Protein AF-X6RHB9-F1 (afdb_monomer_lite)

pLDDT: mean 80.89, std 11.53, range [46.75, 91.88]

InterPro domains:
  IPR008979 Galactose-binding-like domain superfamily [SSF49785] (4-68)
  IPR010400 PITH domain [PF06201] (3-69)
  IPR010400 PITH domain [PS51532] (1-70)
  IPR037047 PITH domain superfamily [G3DSA:2.60.120.470] (1-70)
  IPR045099 PITH domain-containing protein 1-like [PTHR12175] (3-69)

Foldseek 3Di:
DDDPALQAQQKKFKAFDDPPDDPVNVVDDGLDMDGDDPDPPPPDDDDDDVVSVPPGPDMDMDRPDTRNDD

Sequence (70 aa):
MGEDDDSHPSEMRLYKNIPQMSFDDTEREPDQTFSLNRDLTGELEYATKISRFSNVYHLSIHISKNFGAD

Radius of gyration: 13.61 Å; chains: 1; bounding box: 34×24×33 Å

Organism: Homo sapiens (NCBI:txid9606)

Structure (mmCIF, N/CA/C/O backbone):
data_AF-X6RHB9-F1
#
_entry.id   AF-X6RHB9-F1
#
loop_
_atom_site.group_PDB
_atom_site.id
_atom_site.type_symbol
_atom_site.label_atom_id
_atom_site.label_alt_id
_atom_site.label_comp_id
_atom_site.label_asym_id
_atom_site.label_entity_id
_atom_site.label_seq_id
_atom_site.pdbx_PDB_ins_code
_atom_site.Cartn_x
_atom_site.Cartn_y
_atom_site.Cartn_z
_atom_site.occupancy
_atom_site.B_iso_or_equiv
_atom_site.auth_seq_id
_atom_site.auth_comp_id
_atom_site.auth_asym_id
_atom_site.auth_atom_id
_atom_site.pdbx_PDB_model_num
ATOM 1 N N . MET A 1 1 ? 21.779 -11.770 -6.705 1.00 46.75 1 MET A N 1
ATOM 2 C CA . MET A 1 1 ? 21.039 -10.794 -7.523 1.00 46.75 1 MET A CA 1
ATOM 3 C C . MET A 1 1 ? 19.980 -11.619 -8.224 1.00 46.75 1 MET A C 1
ATOM 5 O O . MET A 1 1 ? 20.375 -12.502 -8.972 1.00 46.75 1 MET A O 1
ATOM 9 N N . GLY A 1 2 ? 18.717 -11.505 -7.801 1.00 48.59 2 GLY A N 1
ATOM 10 C CA . GLY A 1 2 ? 17.627 -12.339 -8.318 1.00 48.59 2 GLY A CA 1
ATOM 11 C C . GLY A 1 2 ? 17.530 -12.188 -9.829 1.00 48.59 2 GLY A C 1
ATOM 12 O O . GLY A 1 2 ? 17.720 -11.085 -10.332 1.00 48.59 2 GLY A O 1
ATOM 13 N N . GLU A 1 3 ? 17.370 -13.321 -10.499 1.00 48.53 3 GLU A N 1
ATOM 14 C CA . GLU A 1 3 ? 17.369 -13.462 -11.950 1.00 48.53 3 GLU A CA 1
ATOM 15 C C . GLU A 1 3 ? 16.395 -12.491 -12.620 1.00 48.53 3 GLU A C 1
ATOM 17 O O . GLU A 1 3 ? 15.351 -12.169 -12.059 1.00 48.53 3 GLU A O 1
ATOM 22 N N . ASP A 1 4 ? 16.792 -12.063 -13.821 1.00 55.81 4 ASP A N 1
ATOM 23 C CA . ASP A 1 4 ? 16.150 -11.193 -14.822 1.00 55.81 4 ASP A CA 1
ATOM 24 C C . ASP A 1 4 ? 14.772 -11.707 -15.298 1.00 55.81 4 ASP A C 1
ATOM 26 O O . ASP A 1 4 ? 14.361 -11.499 -16.432 1.00 55.81 4 ASP A O 1
ATOM 30 N N . ASP A 1 5 ? 14.078 -12.462 -14.456 1.00 60.47 5 ASP A N 1
ATOM 31 C CA . ASP A 1 5 ? 12.776 -13.017 -14.738 1.00 60.47 5 ASP A CA 1
ATOM 32 C C . ASP A 1 5 ? 11.765 -11.903 -14.477 1.00 60.47 5 ASP A C 1
ATOM 34 O O . ASP A 1 5 ? 11.702 -11.338 -13.381 1.00 60.47 5 ASP A O 1
ATOM 38 N N . ASP A 1 6 ? 10.969 -11.553 -15.483 1.00 63.47 6 ASP A N 1
ATOM 39 C CA . ASP A 1 6 ? 9.966 -10.487 -15.437 1.00 63.47 6 ASP A CA 1
ATOM 40 C C . ASP A 1 6 ? 8.898 -10.656 -14.311 1.00 63.47 6 ASP A C 1
ATOM 42 O O . ASP A 1 6 ? 7.970 -9.863 -14.167 1.00 63.47 6 ASP A O 1
ATOM 46 N N . SER A 1 7 ? 9.064 -11.640 -13.429 1.00 66.38 7 SER A N 1
ATOM 47 C CA . SER A 1 7 ? 8.438 -11.840 -12.120 1.00 66.38 7 SER A CA 1
ATOM 48 C C . SER A 1 7 ? 8.513 -10.660 -11.131 1.00 66.38 7 SER A C 1
ATOM 50 O O . SER A 1 7 ? 7.884 -10.719 -10.070 1.00 66.38 7 SER A O 1
ATOM 52 N N . HIS A 1 8 ? 9.232 -9.574 -11.430 1.00 74.00 8 HIS A N 1
ATOM 53 C CA . HIS A 1 8 ? 9.239 -8.379 -10.577 1.00 74.00 8 HIS A CA 1
ATOM 54 C C . HIS A 1 8 ? 7.833 -7.766 -10.448 1.00 74.00 8 HIS A C 1
ATOM 56 O O . HIS A 1 8 ? 7.156 -7.593 -11.460 1.00 74.00 8 HIS A O 1
ATOM 62 N N . PRO A 1 9 ? 7.379 -7.380 -9.244 1.00 78.69 9 PRO A N 1
ATOM 63 C CA . PRO A 1 9 ? 6.072 -6.753 -9.070 1.00 78.69 9 PRO A CA 1
ATOM 64 C C . PRO A 1 9 ? 6.031 -5.384 -9.769 1.00 78.69 9 PRO A C 1
ATOM 66 O O . PRO A 1 9 ? 6.931 -4.566 -9.585 1.00 78.69 9 PRO A O 1
ATOM 69 N N . SER A 1 10 ? 4.990 -5.138 -10.565 1.00 85.38 10 SER A N 1
ATOM 70 C CA . SER A 1 10 ? 4.769 -3.896 -11.325 1.00 85.38 10 SER A CA 1
ATOM 71 C C . SER A 1 10 ? 3.662 -3.039 -10.716 1.00 85.38 10 SER A C 1
ATOM 73 O O . SER A 1 10 ? 3.690 -1.812 -10.800 1.00 85.38 10 SER A O 1
ATOM 75 N N . GLU A 1 11 ? 2.705 -3.665 -10.030 1.00 89.12 11 GLU A N 1
ATOM 76 C CA . GLU A 1 11 ? 1.633 -2.971 -9.328 1.00 89.12 11 GLU A CA 1
ATOM 77 C C . GLU A 1 11 ? 1.410 -3.583 -7.945 1.00 89.12 11 GLU A C 1
ATOM 79 O O . GLU A 1 11 ? 1.268 -4.798 -7.783 1.00 89.12 11 GLU A O 1
ATOM 84 N N . MET A 1 12 ? 1.352 -2.712 -6.940 1.00 90.31 12 MET A N 1
ATOM 85 C CA . MET A 1 12 ? 1.078 -3.065 -5.555 1.00 90.31 12 MET A CA 1
ATOM 86 C C . MET A 1 12 ? -0.065 -2.217 -5.012 1.00 90.31 12 MET A C 1
ATOM 88 O O . MET A 1 12 ? -0.128 -1.007 -5.216 1.00 90.31 12 MET A O 1
ATOM 92 N N . ARG A 1 13 ? -0.962 -2.854 -4.271 1.00 91.88 13 ARG A N 1
ATOM 93 C CA . ARG A 1 13 ? -2.138 -2.246 -3.657 1.00 91.88 13 ARG A CA 1
ATOM 94 C C . ARG A 1 13 ? -2.091 -2.454 -2.151 1.00 91.88 13 ARG A C 1
ATOM 96 O O . ARG A 1 13 ? -1.788 -3.546 -1.671 1.00 91.88 13 ARG A O 1
ATOM 103 N N . LEU A 1 14 ? -2.391 -1.399 -1.410 1.00 91.62 14 LEU A N 1
ATOM 104 C CA . LEU A 1 14 ? -2.505 -1.409 0.039 1.00 91.62 14 LEU A CA 1
ATOM 105 C C . LEU A 1 14 ? -3.965 -1.325 0.453 1.00 91.62 14 LEU A C 1
ATOM 107 O O . LEU A 1 14 ? -4.712 -0.486 -0.054 1.00 91.62 14 LEU A O 1
ATOM 111 N N . TYR A 1 15 ? -4.316 -2.140 1.438 1.00 91.12 15 TYR A N 1
ATOM 112 C CA . TYR A 1 15 ? -5.633 -2.164 2.054 1.00 91.12 15 TYR A CA 1
ATOM 113 C C . TYR A 1 15 ? -5.466 -2.089 3.561 1.00 91.12 15 TYR A C 1
ATOM 115 O O . TYR A 1 15 ? -4.667 -2.829 4.146 1.00 91.12 15 TYR A O 1
ATOM 123 N N . LYS A 1 16 ? -6.210 -1.196 4.205 1.00 91.38 16 LYS A N 1
ATOM 124 C CA . LYS A 1 16 ? -6.162 -1.026 5.653 1.00 91.38 16 LYS A CA 1
ATOM 125 C C . LYS A 1 16 ? -7.457 -1.488 6.312 1.00 91.38 16 LYS A C 1
ATOM 127 O O . LYS A 1 16 ? -8.545 -1.338 5.771 1.00 91.38 16 LYS A O 1
ATOM 132 N N . ASN A 1 17 ? -7.337 -1.965 7.546 1.00 89.69 17 ASN A N 1
ATOM 133 C CA . ASN A 1 17 ? -8.446 -2.302 8.440 1.00 89.69 17 ASN A CA 1
ATOM 134 C C . ASN A 1 17 ? -9.413 -3.365 7.885 1.00 89.69 17 ASN A C 1
ATOM 136 O O . ASN A 1 17 ? -10.582 -3.388 8.263 1.00 89.69 17 ASN A O 1
ATOM 140 N N . ILE A 1 18 ? -8.905 -4.272 7.043 1.00 89.00 18 ILE A N 1
ATOM 141 C CA . ILE A 1 18 ? -9.614 -5.473 6.591 1.00 89.00 18 ILE A CA 1
ATOM 142 C C . ILE A 1 18 ? -9.006 -6.681 7.320 1.00 89.00 18 ILE A C 1
ATOM 144 O O . ILE A 1 18 ? -7.948 -7.175 6.915 1.00 89.00 18 ILE A O 1
ATOM 148 N N . PRO A 1 19 ? -9.598 -7.134 8.439 1.00 87.00 19 PRO A N 1
ATOM 149 C CA . PRO A 1 19 ? -9.131 -8.340 9.108 1.00 87.00 19 PRO A CA 1
ATOM 150 C C . PRO A 1 19 ? -9.353 -9.550 8.193 1.00 87.00 19 PRO A C 1
ATOM 152 O O . PRO A 1 19 ? -10.420 -9.695 7.610 1.00 87.00 19 PRO A O 1
ATOM 155 N N . GLN A 1 20 ? -8.347 -10.425 8.089 1.00 85.12 20 GLN A N 1
ATOM 156 C CA . GLN A 1 20 ? -8.405 -11.649 7.272 1.00 85.12 20 GLN A CA 1
ATOM 157 C C . GLN A 1 20 ? -8.747 -11.398 5.792 1.00 85.12 20 GLN A C 1
ATOM 159 O O . GLN A 1 20 ? -9.524 -12.146 5.205 1.00 85.12 20 GLN A O 1
ATOM 164 N N . MET A 1 21 ? -8.156 -10.351 5.205 1.00 85.56 21 MET A N 1
ATOM 165 C CA . MET A 1 21 ? -8.367 -9.982 3.805 1.00 85.56 21 MET A CA 1
ATOM 166 C C . MET A 1 21 ? -8.258 -11.191 2.863 1.00 85.56 21 MET A C 1
ATOM 168 O O . MET A 1 21 ? -7.261 -11.919 2.881 1.00 85.56 21 MET A O 1
ATOM 172 N N . SER A 1 22 ? -9.283 -11.370 2.035 1.00 89.38 22 SER A N 1
ATOM 173 C CA . SER A 1 22 ? -9.364 -12.405 1.009 1.00 89.38 22 SER A CA 1
ATOM 174 C C . SER A 1 22 ? -9.113 -11.830 -0.390 1.00 89.38 22 SER A C 1
ATOM 176 O O . SER A 1 22 ? -8.994 -10.618 -0.566 1.00 89.38 22 SER A O 1
ATOM 178 N N . PHE A 1 23 ? -9.035 -12.690 -1.409 1.00 87.88 23 PHE A N 1
ATOM 179 C CA . PHE A 1 23 ? -8.910 -12.230 -2.797 1.00 87.88 23 PHE A CA 1
ATOM 180 C C . PHE A 1 23 ? -10.164 -11.496 -3.298 1.00 87.88 23 PHE A C 1
ATOM 182 O O . PHE A 1 23 ? -10.035 -10.599 -4.122 1.00 87.88 23 PHE A O 1
ATOM 189 N N . ASP A 1 24 ? -11.346 -11.804 -2.763 1.00 88.81 24 ASP A N 1
ATOM 190 C CA . ASP A 1 24 ? -12.599 -11.092 -3.072 1.00 88.81 24 ASP A CA 1
ATOM 191 C C . ASP A 1 24 ? -12.522 -9.621 -2.617 1.00 88.81 24 ASP A C 1
ATOM 193 O O . ASP A 1 24 ? -12.843 -8.692 -3.355 1.00 88.81 24 ASP A O 1
ATOM 197 N N . ASP A 1 25 ? -11.916 -9.373 -1.449 1.00 86.50 25 ASP A N 1
ATOM 198 C CA . ASP A 1 25 ? -11.683 -8.015 -0.945 1.00 86.50 25 ASP A CA 1
ATOM 199 C C . ASP A 1 25 ? -10.751 -7.184 -1.843 1.00 86.50 25 ASP A C 1
ATOM 201 O O . ASP A 1 25 ? -10.738 -5.954 -1.743 1.00 86.50 25 ASP A O 1
ATOM 205 N N . THR A 1 26 ? -9.976 -7.819 -2.731 1.00 86.31 26 THR A N 1
ATOM 206 C CA . THR A 1 26 ? -9.094 -7.110 -3.671 1.00 86.31 26 THR A CA 1
ATOM 207 C C . THR A 1 26 ? -9.854 -6.421 -4.808 1.00 86.31 26 THR A C 1
ATOM 209 O O . THR A 1 26 ? -9.290 -5.527 -5.446 1.00 86.31 26 THR A O 1
ATOM 212 N N . GLU A 1 27 ? -11.128 -6.772 -5.028 1.00 85.06 27 GLU A N 1
ATOM 213 C CA . GLU A 1 27 ? -12.028 -6.093 -5.974 1.00 85.06 27 GLU A CA 1
ATOM 214 C C . GLU A 1 27 ? -12.489 -4.720 -5.460 1.00 85.06 27 GLU A C 1
ATOM 216 O O . GLU A 1 27 ? -12.965 -3.879 -6.226 1.00 85.06 27 GLU A O 1
ATOM 221 N N . ARG A 1 28 ? -12.329 -4.465 -4.157 1.00 86.19 28 ARG A N 1
ATOM 222 C CA . ARG A 1 28 ? -12.651 -3.180 -3.532 1.00 86.19 28 ARG A CA 1
ATOM 223 C C . ARG A 1 28 ? -11.609 -2.124 -3.899 1.00 86.19 28 ARG A C 1
ATOM 225 O O . ARG A 1 28 ? -10.470 -2.437 -4.247 1.00 86.19 28 ARG A O 1
ATOM 232 N N . GLU A 1 29 ? -11.987 -0.853 -3.755 1.00 88.94 29 GLU A N 1
ATOM 233 C CA . GLU A 1 29 ? -11.053 0.256 -3.960 1.00 88.94 29 GLU A CA 1
ATOM 234 C C . GLU A 1 29 ? -9.906 0.183 -2.928 1.00 88.94 29 GLU A C 1
ATOM 236 O O . GLU A 1 29 ? -10.175 0.202 -1.723 1.00 88.94 29 GLU A O 1
ATOM 241 N N . PRO A 1 30 ? -8.638 0.081 -3.370 1.00 90.44 30 PRO A N 1
ATOM 242 C CA . PRO A 1 30 ? -7.496 0.076 -2.466 1.00 90.44 30 PRO A CA 1
ATOM 243 C C . PRO A 1 30 ? -7.285 1.456 -1.838 1.00 90.44 30 PRO A C 1
ATOM 245 O O . PRO A 1 30 ? -7.423 2.487 -2.500 1.00 90.44 30 PRO A O 1
ATOM 248 N N . ASP A 1 31 ? -6.844 1.492 -0.578 1.00 91.00 31 ASP A N 1
ATOM 249 C CA . ASP A 1 31 ? -6.499 2.745 0.104 1.00 91.00 31 ASP A CA 1
ATOM 250 C C . ASP A 1 31 ? -5.372 3.486 -0.623 1.00 91.00 31 ASP A C 1
ATOM 252 O O . ASP A 1 31 ? -5.353 4.722 -0.688 1.00 91.00 31 ASP A O 1
ATOM 256 N N . GLN A 1 32 ? -4.411 2.741 -1.171 1.00 90.75 32 GLN A N 1
ATOM 257 C CA . GLN A 1 32 ? -3.334 3.296 -1.977 1.00 90.75 32 GLN A CA 1
ATOM 258 C C . GLN A 1 32 ? -2.799 2.261 -2.967 1.00 90.75 32 GLN A C 1
ATOM 260 O O . GLN A 1 32 ? -2.475 1.140 -2.586 1.00 90.75 32 GLN A O 1
ATOM 265 N N . THR A 1 33 ? -2.657 2.669 -4.225 1.00 90.19 33 THR A N 1
ATOM 266 C CA . THR A 1 33 ? -1.996 1.883 -5.273 1.00 90.19 33 THR A CA 1
ATOM 267 C C . THR A 1 33 ? -0.646 2.503 -5.595 1.00 90.19 33 THR A C 1
ATOM 269 O O . THR A 1 33 ? -0.522 3.728 -5.674 1.00 90.19 33 THR A O 1
ATOM 272 N N . PHE A 1 34 ? 0.351 1.655 -5.799 1.00 87.62 34 PHE A N 1
ATOM 273 C CA . PHE A 1 34 ? 1.684 2.010 -6.248 1.00 87.62 34 PHE A CA 1
ATOM 274 C C . PHE A 1 34 ? 1.996 1.297 -7.554 1.00 87.62 34 PHE A C 1
ATOM 276 O O . PHE A 1 34 ? 1.871 0.076 -7.653 1.00 87.62 34 PHE A O 1
ATOM 283 N N . SER A 1 35 ? 2.451 2.071 -8.530 1.00 86.19 35 SER A N 1
ATOM 284 C CA . SER A 1 35 ? 3.117 1.541 -9.712 1.00 86.19 35 SER A CA 1
ATOM 285 C C . SER A 1 35 ? 4.590 1.371 -9.368 1.00 86.19 35 SER A C 1
ATOM 287 O O . SER A 1 35 ? 5.320 2.355 -9.233 1.00 86.19 35 SER A O 1
ATOM 289 N N . LEU A 1 36 ? 4.990 0.124 -9.154 1.00 83.44 36 LEU A N 1
ATOM 290 C CA . LEU A 1 36 ? 6.370 -0.243 -8.889 1.00 83.44 36 LEU A CA 1
ATOM 291 C C . LEU A 1 36 ? 7.145 -0.138 -10.201 1.00 83.44 36 LEU A C 1
ATOM 293 O O . LEU A 1 36 ? 6.671 -0.571 -11.244 1.00 83.44 36 LEU A O 1
ATOM 297 N N . ASN A 1 37 ? 8.324 0.465 -10.145 1.00 78.56 37 ASN A N 1
ATOM 298 C CA . ASN A 1 37 ? 9.262 0.578 -11.254 1.00 78.56 37 ASN A CA 1
ATOM 299 C C . ASN A 1 37 ? 10.442 -0.362 -11.009 1.00 78.56 37 ASN A C 1
ATOM 301 O O . ASN A 1 37 ? 10.821 -0.585 -9.858 1.00 78.56 37 ASN A O 1
ATOM 305 N N . ARG A 1 38 ? 11.012 -0.911 -12.091 1.00 72.62 38 ARG A N 1
ATOM 306 C CA . ARG A 1 38 ? 12.216 -1.748 -12.015 1.00 72.62 38 ARG A CA 1
ATOM 307 C C . ARG A 1 38 ? 13.372 -0.883 -11.525 1.00 72.62 38 ARG A C 1
ATOM 309 O O . ARG A 1 38 ? 13.931 -0.098 -12.286 1.00 72.62 38 ARG A O 1
ATOM 316 N N . ASP A 1 39 ? 13.688 -1.021 -10.249 1.00 72.62 39 ASP A N 1
ATOM 317 C CA . ASP A 1 39 ? 14.750 -0.277 -9.600 1.00 72.62 39 ASP A CA 1
ATOM 318 C C . ASP A 1 39 ? 15.931 -1.206 -9.337 1.00 72.62 39 ASP A C 1
ATOM 320 O O . ASP A 1 39 ? 15.874 -2.091 -8.484 1.00 72.62 39 ASP A O 1
ATOM 324 N N . LEU A 1 40 ? 16.988 -1.049 -10.130 1.00 64.62 40 LEU A N 1
ATOM 325 C CA . LEU A 1 40 ? 18.179 -1.898 -10.043 1.00 64.62 40 LEU A CA 1
ATOM 326 C C . LEU A 1 40 ? 19.087 -1.504 -8.867 1.00 64.62 40 LEU A C 1
ATOM 328 O O . LEU A 1 40 ? 19.961 -2.283 -8.486 1.00 64.62 40 LEU A O 1
ATOM 332 N N . THR A 1 41 ? 18.896 -0.306 -8.307 1.00 76.50 41 THR A N 1
ATOM 333 C CA . THR A 1 41 ? 19.732 0.261 -7.241 1.00 76.50 41 THR A CA 1
ATOM 334 C C . THR A 1 41 ? 19.101 0.165 -5.848 1.00 76.50 41 THR A C 1
ATOM 336 O O . THR A 1 41 ? 19.831 0.201 -4.859 1.00 76.50 41 THR A O 1
ATOM 339 N N . GLY A 1 42 ? 17.786 -0.043 -5.746 1.00 68.56 42 GLY A N 1
ATOM 340 C CA . GLY A 1 42 ? 17.044 -0.116 -4.481 1.00 68.56 42 GLY A CA 1
ATOM 341 C C . GLY A 1 42 ? 16.772 1.249 -3.831 1.00 68.56 42 GLY A C 1
ATOM 342 O O . GLY A 1 42 ? 16.552 1.313 -2.625 1.00 68.56 42 GLY A O 1
ATOM 343 N N . GLU A 1 43 ? 16.821 2.330 -4.604 1.00 77.69 43 GLU A N 1
ATOM 344 C CA . GLU A 1 43 ? 16.633 3.722 -4.192 1.00 77.69 43 GLU A CA 1
ATOM 345 C C . GLU A 1 43 ? 15.174 4.201 -4.312 1.00 77.69 43 GLU A C 1
ATOM 347 O O . GLU A 1 43 ? 14.820 5.250 -3.770 1.00 77.69 43 GLU A O 1
ATOM 352 N N . LEU A 1 44 ? 14.306 3.464 -5.015 1.00 80.31 44 LEU A N 1
ATOM 35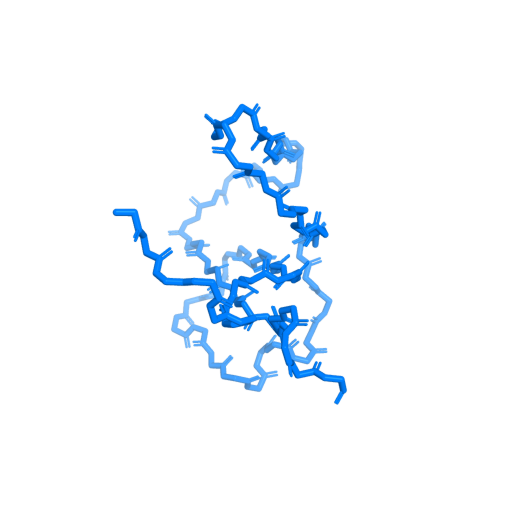3 C CA . LEU A 1 44 ? 12.906 3.858 -5.203 1.00 80.31 44 LEU A CA 1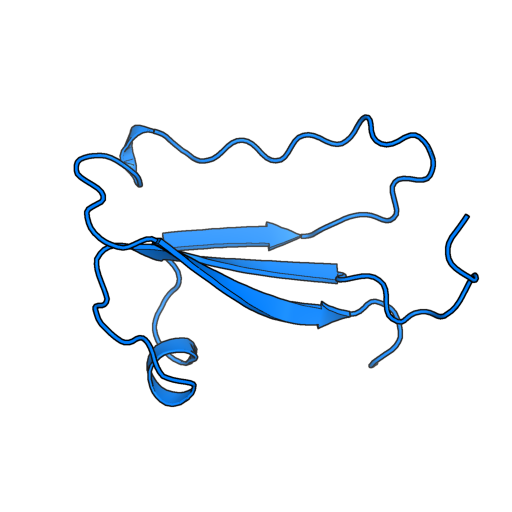
ATOM 354 C C . LEU A 1 44 ? 12.063 3.650 -3.931 1.00 80.31 44 LEU A C 1
ATOM 356 O O . LEU A 1 44 ? 11.631 2.542 -3.611 1.00 80.31 44 LEU A O 1
ATOM 360 N N . GLU A 1 45 ? 11.756 4.752 -3.244 1.00 81.06 45 GLU A N 1
ATOM 361 C CA . GLU A 1 45 ? 10.866 4.776 -2.081 1.00 81.06 45 GLU A CA 1
ATOM 362 C C . GLU A 1 45 ? 9.423 5.157 -2.454 1.00 81.06 45 GLU A C 1
ATOM 364 O O . GLU A 1 45 ? 9.150 6.199 -3.054 1.00 81.06 45 GLU A O 1
ATOM 369 N N . TYR A 1 46 ? 8.461 4.339 -2.022 1.00 82.81 46 TYR A N 1
ATOM 370 C CA . TYR A 1 46 ? 7.032 4.562 -2.253 1.00 82.81 46 TYR A CA 1
ATOM 371 C C . TYR A 1 46 ? 6.338 5.003 -0.964 1.00 82.81 46 TYR A C 1
ATOM 373 O O . TYR A 1 46 ? 5.846 4.193 -0.178 1.00 82.81 46 TYR A O 1
ATOM 381 N N . ALA A 1 47 ? 6.287 6.314 -0.733 1.00 82.75 47 ALA A N 1
ATOM 382 C CA . ALA A 1 47 ? 5.707 6.860 0.488 1.00 82.75 47 ALA A CA 1
ATOM 383 C C . ALA A 1 47 ? 4.180 6.656 0.560 1.00 82.75 47 ALA A C 1
ATOM 385 O O . ALA A 1 47 ? 3.410 7.067 -0.318 1.00 82.75 47 ALA A O 1
ATOM 386 N N . THR A 1 48 ? 3.707 6.074 1.662 1.00 84.94 48 THR A N 1
ATOM 387 C CA . THR A 1 48 ? 2.276 6.010 1.985 1.00 84.94 48 THR A CA 1
ATOM 388 C C . THR A 1 48 ? 1.763 7.369 2.451 1.00 84.94 48 THR A C 1
ATOM 390 O O . THR A 1 48 ? 2.411 8.049 3.250 1.00 84.94 48 THR A O 1
ATOM 393 N N . LYS A 1 49 ? 0.561 7.768 2.030 1.00 84.00 49 LYS A N 1
ATOM 394 C CA . LYS A 1 49 ? -0.063 9.005 2.516 1.00 84.00 49 LYS A CA 1
ATOM 395 C C . LYS A 1 49 ? -0.518 8.826 3.964 1.00 84.00 49 LYS A C 1
ATOM 397 O O . LYS A 1 49 ? -1.537 8.188 4.206 1.00 84.00 49 LYS A O 1
ATOM 402 N N . ILE A 1 50 ? 0.170 9.460 4.917 1.00 80.75 50 ILE A N 1
ATOM 403 C CA . ILE A 1 50 ? -0.131 9.369 6.365 1.00 80.75 50 ILE A CA 1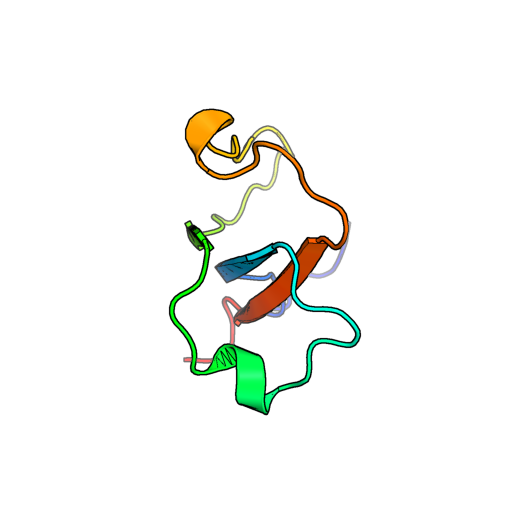
ATOM 404 C C . ILE A 1 50 ? -1.616 9.640 6.667 1.00 80.75 50 ILE A C 1
ATOM 406 O O . ILE A 1 50 ? -2.221 8.946 7.476 1.00 80.75 50 ILE A O 1
ATOM 410 N N . SER A 1 51 ? -2.240 10.593 5.965 1.00 83.12 51 SER A N 1
ATOM 411 C CA . SER A 1 51 ? -3.675 10.885 6.108 1.00 83.12 51 SER A CA 1
ATOM 412 C C . SER A 1 51 ? -4.577 9.683 5.788 1.00 83.12 51 SER A C 1
ATOM 414 O O . SER A 1 51 ? -5.595 9.499 6.453 1.00 83.12 51 SER A O 1
ATOM 416 N N . ARG A 1 52 ? -4.198 8.838 4.820 1.00 80.62 52 ARG A N 1
ATOM 417 C CA . ARG A 1 52 ? -4.933 7.612 4.477 1.00 80.62 52 ARG A CA 1
ATOM 418 C C . ARG A 1 52 ? -4.635 6.479 5.449 1.00 80.62 52 ARG A C 1
ATOM 420 O O . ARG A 1 52 ? -5.541 5.729 5.781 1.00 80.62 52 ARG A O 1
ATOM 427 N N . PHE A 1 53 ? -3.426 6.415 5.997 1.00 84.94 53 PHE A N 1
ATOM 428 C CA . PHE A 1 53 ? -2.991 5.366 6.929 1.00 84.94 53 PHE A CA 1
ATOM 429 C C . PHE A 1 5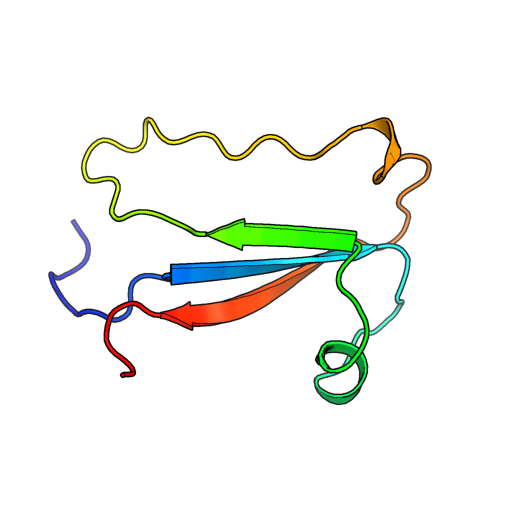3 ? -3.029 5.793 8.404 1.00 84.94 53 PHE A C 1
ATOM 431 O O . PHE A 1 53 ? -2.321 5.242 9.242 1.00 84.94 53 PHE A O 1
ATOM 438 N N . SER A 1 54 ? -3.889 6.749 8.758 1.00 84.31 54 SER A N 1
ATOM 439 C CA . SER A 1 54 ? -4.186 7.027 10.165 1.00 84.31 54 SER A CA 1
ATOM 440 C C . SER A 1 54 ? -5.001 5.871 10.772 1.00 84.31 54 SER A C 1
ATOM 442 O O . SER A 1 54 ? -5.911 5.351 10.112 1.00 84.31 54 SER A O 1
ATOM 444 N N . ASN A 1 55 ? -4.666 5.470 12.007 1.00 86.62 55 ASN A N 1
ATOM 445 C CA . ASN A 1 55 ? -5.297 4.384 12.777 1.00 86.62 55 ASN A CA 1
ATOM 446 C C . ASN A 1 55 ? -5.407 3.051 12.009 1.00 86.62 55 ASN A C 1
ATOM 448 O O . ASN A 1 55 ? -6.503 2.575 11.698 1.00 86.62 55 ASN A O 1
ATOM 452 N N . VAL A 1 56 ? -4.256 2.464 11.676 1.00 89.50 56 VAL A N 1
ATOM 453 C CA . VAL A 1 56 ? -4.164 1.153 11.016 1.00 89.50 56 VAL A CA 1
ATOM 454 C C . VAL A 1 56 ? -4.039 0.056 12.070 1.00 89.50 56 VAL A C 1
ATOM 456 O O . VAL A 1 56 ? -3.099 0.063 12.859 1.00 89.50 56 VAL A O 1
ATOM 459 N N . TYR A 1 57 ? -4.969 -0.896 12.054 1.00 89.62 57 TYR A N 1
ATOM 460 C CA . TYR A 1 57 ? -4.947 -2.096 12.902 1.00 89.62 57 TYR A CA 1
ATOM 461 C C . TYR A 1 57 ? -4.545 -3.347 12.118 1.00 89.62 57 TYR A C 1
ATOM 463 O O . TYR A 1 57 ? -3.870 -4.225 12.644 1.00 89.62 57 TYR A O 1
ATOM 471 N N . HIS A 1 58 ? -4.934 -3.401 10.843 1.00 88.69 58 HIS A N 1
ATOM 472 C CA . HIS A 1 58 ? -4.553 -4.446 9.900 1.00 88.69 58 HIS A CA 1
ATOM 473 C C . HIS A 1 58 ? -4.093 -3.783 8.606 1.00 88.69 58 HIS A C 1
ATOM 475 O O . HIS A 1 58 ? -4.798 -2.919 8.086 1.00 88.69 58 HIS A O 1
ATOM 481 N N . LEU A 1 59 ? -2.924 -4.167 8.101 1.00 90.31 59 LEU A N 1
ATOM 482 C CA . LEU A 1 59 ? -2.408 -3.707 6.817 1.00 90.31 59 LEU A CA 1
ATOM 483 C C . LEU A 1 59 ? -2.157 -4.919 5.933 1.00 90.31 59 LEU A C 1
ATOM 485 O O . LEU A 1 59 ? -1.363 -5.788 6.291 1.00 90.31 59 LEU A O 1
ATOM 489 N N . SER A 1 60 ? -2.811 -4.939 4.782 1.00 90.31 60 SER A N 1
ATOM 490 C CA . SER A 1 60 ? -2.647 -5.978 3.778 1.00 90.31 60 SER A CA 1
ATOM 491 C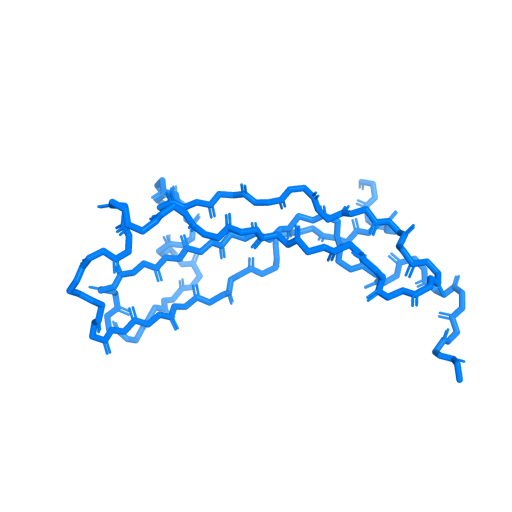 C . SER A 1 60 ? -2.001 -5.390 2.532 1.00 90.31 60 SER A C 1
ATOM 493 O O . SER A 1 60 ? -2.381 -4.317 2.057 1.00 90.31 60 SER A O 1
ATOM 495 N N . ILE A 1 61 ? -1.015 -6.114 2.012 1.00 91.12 61 ILE A N 1
ATOM 496 C CA . ILE A 1 61 ? -0.303 -5.791 0.779 1.00 91.12 61 ILE A CA 1
ATOM 497 C C . ILE A 1 61 ? -0.725 -6.814 -0.267 1.00 91.12 61 ILE A C 1
ATOM 499 O O . ILE A 1 61 ? -0.514 -8.010 -0.078 1.00 91.12 61 ILE A O 1
ATOM 503 N N . HIS A 1 62 ? -1.297 -6.343 -1.367 1.00 90.25 62 HIS A N 1
ATOM 504 C CA . HIS A 1 62 ? -1.670 -7.175 -2.501 1.00 90.25 62 HIS A CA 1
ATOM 505 C C . HIS A 1 62 ? -0.838 -6.784 -3.723 1.00 90.25 62 HIS A C 1
ATOM 507 O O . HIS A 1 62 ? -0.853 -5.630 -4.148 1.00 90.25 62 HIS A O 1
ATOM 513 N N . ILE A 1 63 ? -0.114 -7.746 -4.288 1.00 88.44 63 ILE A N 1
ATOM 514 C CA . ILE A 1 63 ? 0.635 -7.575 -5.535 1.00 88.44 63 ILE A CA 1
ATOM 515 C C . ILE A 1 63 ? -0.288 -8.024 -6.665 1.00 88.44 63 ILE A C 1
ATOM 517 O O . ILE A 1 63 ? -0.540 -9.215 -6.815 1.00 88.44 63 ILE A O 1
ATOM 521 N N . SER A 1 64 ? -0.831 -7.068 -7.415 1.00 85.62 64 SER A N 1
ATOM 522 C CA . SER A 1 64 ? -1.840 -7.334 -8.447 1.00 85.62 64 SER A CA 1
ATOM 523 C C . SER A 1 64 ? -1.228 -7.694 -9.793 1.00 85.62 64 SER A C 1
ATO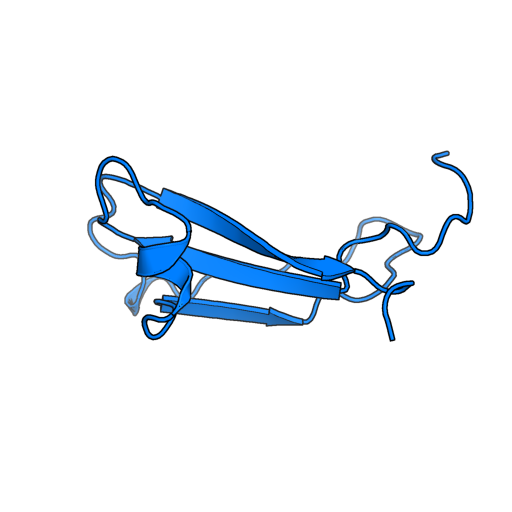M 525 O O . SER A 1 64 ? -1.851 -8.421 -10.564 1.00 85.62 64 SER A O 1
ATOM 527 N N . LYS A 1 65 ? -0.037 -7.168 -10.098 1.00 84.12 65 LYS A N 1
ATOM 528 C CA . LYS A 1 65 ? 0.652 -7.404 -11.368 1.00 84.12 65 LYS A CA 1
ATOM 529 C C . LYS A 1 65 ? 2.156 -7.498 -11.174 1.00 84.12 65 LYS A C 1
ATOM 531 O O . LYS A 1 65 ? 2.726 -6.874 -10.276 1.00 84.12 65 LYS A O 1
ATOM 536 N N . ASN A 1 66 ? 2.786 -8.259 -12.056 1.00 82.94 66 ASN A N 1
ATOM 537 C CA . ASN A 1 66 ? 4.227 -8.269 -12.247 1.00 82.94 66 ASN A CA 1
ATOM 538 C C . ASN A 1 66 ? 4.565 -7.675 -13.623 1.00 82.94 66 ASN A C 1
ATOM 540 O O . ASN A 1 66 ? 3.682 -7.256 -14.373 1.00 82.94 66 ASN A O 1
ATOM 544 N N . PHE A 1 67 ? 5.847 -7.535 -13.912 1.00 74.00 67 PHE A N 1
ATOM 545 C CA . PHE A 1 67 ? 6.344 -6.946 -15.145 1.00 74.00 67 PHE A CA 1
ATOM 546 C C . PHE A 1 67 ? 6.327 -7.912 -16.344 1.00 74.00 67 PHE A C 1
ATOM 548 O O . PHE A 1 67 ? 6.542 -7.453 -17.462 1.00 74.00 67 PHE A O 1
ATOM 555 N N . GLY A 1 68 ? 6.102 -9.207 -16.109 1.00 68.06 68 GLY A N 1
ATOM 556 C CA . GLY A 1 68 ? 6.204 -10.294 -17.090 1.00 68.06 68 GLY A CA 1
ATOM 557 C C . GLY A 1 68 ? 4.887 -10.912 -17.521 1.00 68.06 68 GLY A C 1
ATOM 558 O O . GLY A 1 68 ? 4.860 -11.702 -18.459 1.00 68.06 68 GLY A O 1
ATOM 559 N N . ALA A 1 69 ? 3.802 -10.568 -16.840 1.00 60.59 69 ALA A N 1
ATOM 560 C CA . ALA A 1 69 ? 2.448 -10.891 -17.237 1.00 60.59 69 ALA A CA 1
ATOM 561 C C . ALA A 1 69 ? 1.864 -9.669 -17.958 1.00 60.59 69 ALA A C 1
ATOM 563 O O . ALA A 1 69 ? 1.404 -8.728 -17.305 1.00 60.59 69 ALA A O 1
ATOM 564 N N . ASP A 1 70 ? 1.952 -9.679 -19.292 1.00 52.84 70 ASP A N 1
ATOM 565 C CA . ASP A 1 70 ? 1.127 -8.835 -20.173 1.00 52.84 70 ASP A CA 1
ATOM 566 C C . ASP A 1 70 ? -0.360 -9.208 -20.029 1.00 52.84 70 ASP A C 1
ATOM 568 O O . ASP A 1 70 ? -0.674 -10.424 -20.084 1.00 52.84 70 ASP A O 1
#

Secondary structure (DSSP, 8-state):
---S-TTSEEEEEEEES-TT--SGGGGSPPSEEEE----SSS-------TTTTSS-S-EEEEEEEESS--